Protein AF-S3LTG3-F1 (afdb_monomer_lite)

Structure (mmCIF, N/CA/C/O backbone):
data_AF-S3LTG3-F1
#
_entry.id   AF-S3LTG3-F1
#
loop_
_atom_site.group_PDB
_atom_site.id
_atom_site.type_symbol
_atom_site.label_atom_id
_atom_site.label_alt_id
_atom_site.label_comp_id
_atom_site.label_asym_id
_atom_site.label_entity_id
_atom_site.label_seq_id
_atom_site.pdbx_PDB_ins_code
_atom_site.Cartn_x
_atom_site.Cartn_y
_atom_site.Cartn_z
_atom_site.occupancy
_atom_site.B_iso_or_equiv
_atom_site.auth_seq_id
_atom_site.auth_comp_id
_atom_site.auth_asym_id
_atom_site.auth_atom_id
_atom_site.pdbx_PDB_model_num
ATOM 1 N N . MET A 1 1 ? 18.655 17.343 -23.011 1.00 52.66 1 MET A N 1
ATOM 2 C CA . MET A 1 1 ? 18.564 17.138 -21.549 1.00 52.66 1 MET A CA 1
ATOM 3 C C . MET A 1 1 ? 17.237 17.660 -20.987 1.00 52.66 1 MET A C 1
ATOM 5 O O . MET A 1 1 ? 16.722 17.047 -20.064 1.00 52.66 1 MET A O 1
ATOM 9 N N . GLU A 1 2 ? 16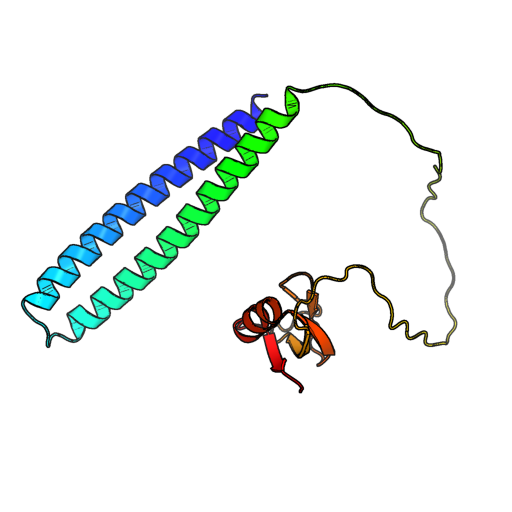.574 18.606 -21.667 1.00 59.09 2 GLU A N 1
ATOM 10 C CA . GLU A 1 2 ? 15.324 19.261 -21.227 1.00 59.09 2 GLU A CA 1
ATOM 11 C C . GLU A 1 2 ? 14.150 18.366 -20.791 1.00 59.09 2 GLU A C 1
ATOM 13 O O . GLU A 1 2 ? 13.364 18.759 -19.931 1.00 59.09 2 GLU A O 1
ATOM 18 N N . LYS A 1 3 ? 13.977 17.170 -21.372 1.00 68.69 3 LYS A N 1
ATOM 19 C CA . LYS A 1 3 ? 12.862 16.284 -20.986 1.00 68.69 3 LYS A CA 1
ATOM 20 C C . LYS A 1 3 ? 13.037 15.722 -19.576 1.00 68.69 3 LYS A C 1
ATOM 22 O O . LYS A 1 3 ? 12.054 15.598 -18.858 1.00 68.69 3 LYS A O 1
ATOM 27 N N . THR A 1 4 ? 14.268 15.396 -19.187 1.00 72.00 4 THR A N 1
ATOM 28 C CA . THR A 1 4 ? 14.564 14.843 -17.861 1.00 72.00 4 THR A CA 1
ATOM 29 C C . THR A 1 4 ? 14.467 15.930 -16.796 1.00 72.00 4 THR A C 1
ATOM 31 O O . THR A 1 4 ? 13.879 15.691 -15.751 1.00 72.00 4 THR A O 1
ATOM 34 N N . GLU A 1 5 ? 14.942 17.139 -17.100 1.00 77.56 5 GLU A N 1
ATOM 35 C CA . GLU A 1 5 ? 14.873 18.305 -16.207 1.00 77.56 5 GLU A CA 1
ATOM 36 C C . GLU A 1 5 ? 13.422 18.717 -15.911 1.00 77.56 5 GLU A C 1
ATOM 38 O O . GLU A 1 5 ? 13.066 18.903 -14.751 1.00 77.56 5 GLU A O 1
ATOM 43 N N . LYS A 1 6 ? 12.542 18.738 -16.926 1.00 83.94 6 LYS A N 1
ATOM 44 C CA . LYS A 1 6 ? 11.102 18.996 -16.725 1.00 83.94 6 LYS A CA 1
ATOM 45 C C . LYS A 1 6 ? 10.404 17.940 -15.868 1.00 83.94 6 LYS A C 1
ATOM 47 O O . LYS A 1 6 ? 9.521 18.276 -15.087 1.00 83.94 6 LYS A O 1
ATOM 52 N N . ILE A 1 7 ? 10.768 16.665 -16.021 1.00 85.88 7 ILE A N 1
ATOM 53 C CA . ILE A 1 7 ? 10.203 15.577 -15.205 1.00 85.88 7 ILE A CA 1
ATOM 54 C C . ILE A 1 7 ? 10.639 15.733 -13.747 1.00 85.88 7 ILE A C 1
ATOM 56 O O . ILE A 1 7 ? 9.835 15.555 -12.837 1.00 85.88 7 ILE A O 1
ATOM 60 N N . LEU A 1 8 ? 11.899 16.099 -13.533 1.00 85.38 8 LEU A N 1
ATOM 61 C CA . LEU A 1 8 ? 12.467 16.301 -12.209 1.00 85.38 8 LEU A CA 1
ATOM 62 C C . LEU A 1 8 ? 11.815 17.479 -11.480 1.00 85.38 8 LEU A C 1
ATOM 64 O O . LEU A 1 8 ? 11.379 17.320 -10.343 1.00 85.38 8 LEU A O 1
ATOM 68 N N . GLU A 1 9 ? 11.648 18.608 -12.170 1.00 87.56 9 GLU A N 1
ATOM 69 C CA . GLU A 1 9 ? 10.959 19.791 -11.645 1.00 87.56 9 GLU A CA 1
ATOM 70 C C . GLU A 1 9 ? 9.498 19.482 -11.274 1.00 87.56 9 GLU A C 1
ATOM 72 O O . GLU A 1 9 ? 9.025 19.868 -10.203 1.00 87.56 9 GLU A O 1
ATOM 77 N N . GLN A 1 10 ? 8.793 18.717 -12.114 1.00 88.81 10 GLN A N 1
ATOM 78 C CA . GLN A 1 10 ? 7.420 18.286 -11.845 1.00 88.81 10 GLN A CA 1
ATOM 79 C C . GLN A 1 10 ? 7.336 17.381 -10.603 1.00 88.81 10 GLN A C 1
ATOM 81 O O . GLN A 1 10 ? 6.456 17.573 -9.760 1.00 88.81 10 GLN A O 1
ATOM 86 N N . LEU A 1 11 ? 8.257 16.423 -10.468 1.00 87.00 11 LEU A N 1
ATOM 87 C CA . LEU A 1 11 ? 8.310 15.508 -9.326 1.00 87.00 11 LEU A CA 1
ATOM 88 C C . LEU A 1 11 ? 8.711 16.225 -8.026 1.00 87.00 11 LEU A C 1
ATOM 90 O O . LEU A 1 11 ? 8.132 15.940 -6.978 1.00 87.00 11 LEU A O 1
ATOM 94 N N . GLU A 1 12 ? 9.643 17.182 -8.074 1.00 87.88 12 GLU A N 1
ATOM 95 C CA . GLU A 1 12 ? 10.011 18.012 -6.916 1.00 87.88 12 GLU A CA 1
ATOM 96 C C . GLU A 1 12 ? 8.850 18.925 -6.486 1.00 87.88 12 GLU A C 1
ATOM 98 O O . GLU A 1 12 ? 8.582 19.060 -5.288 1.00 87.88 12 GLU A O 1
ATOM 103 N N . ALA A 1 13 ? 8.091 19.485 -7.433 1.00 90.31 13 ALA A N 1
ATOM 104 C CA . ALA A 1 13 ? 6.885 20.257 -7.133 1.00 90.31 13 ALA A CA 1
ATOM 105 C C . ALA A 1 13 ? 5.781 19.393 -6.495 1.00 90.31 13 ALA A C 1
ATOM 107 O O . ALA A 1 13 ? 5.130 19.818 -5.534 1.00 90.31 13 ALA A O 1
ATOM 108 N N . GLU A 1 14 ? 5.582 18.165 -6.981 1.00 87.69 14 GLU A N 1
ATOM 109 C CA . GLU A 1 14 ? 4.649 17.214 -6.370 1.00 87.69 14 GLU A CA 1
ATOM 110 C C . GLU A 1 14 ? 5.100 16.765 -4.976 1.00 87.69 14 GLU A C 1
ATOM 112 O O . GLU A 1 14 ? 4.265 16.682 -4.071 1.00 87.69 14 GLU A O 1
ATOM 117 N N . ALA A 1 15 ? 6.399 16.537 -4.772 1.00 88.44 15 ALA A N 1
ATOM 118 C CA . ALA A 1 15 ? 6.958 16.217 -3.461 1.00 88.44 15 ALA A CA 1
ATOM 119 C C . ALA A 1 15 ? 6.746 17.372 -2.474 1.00 88.44 15 ALA A C 1
ATOM 121 O O . ALA A 1 15 ? 6.291 17.147 -1.353 1.00 88.44 15 ALA A O 1
ATOM 122 N N . LYS A 1 16 ? 6.984 18.618 -2.903 1.00 90.75 16 LYS A N 1
ATOM 123 C CA . LYS A 1 16 ? 6.747 19.812 -2.080 1.00 90.75 16 LYS A CA 1
ATOM 124 C C . LYS A 1 16 ? 5.279 19.932 -1.670 1.00 90.75 16 LYS A C 1
ATOM 126 O O . LYS A 1 16 ? 4.982 20.062 -0.486 1.00 90.75 16 LYS A O 1
ATOM 131 N N . LYS A 1 17 ? 4.354 19.777 -2.621 1.00 90.69 17 LYS A N 1
ATOM 132 C CA . LYS A 1 17 ? 2.910 19.808 -2.344 1.00 90.69 17 LYS A CA 1
ATOM 133 C C . LYS A 1 17 ? 2.470 18.674 -1.411 1.00 90.69 17 LYS A C 1
ATOM 135 O O . LYS A 1 17 ? 1.601 18.867 -0.560 1.00 90.69 17 LYS A O 1
ATOM 140 N N . ALA A 1 18 ? 3.048 17.484 -1.567 1.00 88.38 18 ALA A N 1
ATOM 141 C CA . ALA A 1 18 ? 2.787 16.354 -0.682 1.00 88.38 18 ALA A CA 1
ATOM 142 C C . ALA A 1 18 ? 3.320 16.604 0.740 1.00 88.38 18 ALA A C 1
ATOM 144 O O . ALA A 1 18 ? 2.632 16.262 1.703 1.00 88.38 18 ALA A O 1
ATOM 145 N N . ALA A 1 19 ? 4.482 17.249 0.877 1.00 89.56 19 ALA A N 1
ATOM 146 C CA . ALA A 1 19 ? 5.060 17.627 2.164 1.00 89.56 19 ALA A CA 1
ATOM 147 C C . ALA A 1 19 ? 4.214 18.689 2.888 1.00 89.56 19 ALA A C 1
ATOM 149 O O . ALA A 1 19 ? 3.902 18.511 4.062 1.00 89.56 19 ALA A O 1
ATOM 150 N N . GLU A 1 20 ? 3.752 19.729 2.186 1.00 92.69 20 GLU A N 1
ATOM 151 C CA . GLU A 1 20 ? 2.845 20.743 2.754 1.00 92.69 20 GLU A CA 1
ATOM 152 C C . GLU A 1 20 ? 1.528 20.118 3.245 1.00 92.69 20 GLU A C 1
ATOM 154 O O . GLU A 1 20 ? 1.036 20.423 4.333 1.00 92.69 20 GLU A O 1
ATOM 159 N N . ASN A 1 21 ? 0.965 19.182 2.474 1.00 90.44 21 ASN A N 1
ATOM 160 C CA . ASN A 1 21 ? -0.237 18.457 2.884 1.00 90.44 21 ASN A CA 1
ATOM 161 C C . ASN A 1 21 ? 0.011 17.558 4.109 1.00 90.44 21 ASN A C 1
ATOM 163 O O . ASN A 1 21 ? -0.853 17.446 4.982 1.00 90.44 21 ASN A O 1
ATOM 167 N N . LEU A 1 22 ? 1.184 16.926 4.188 1.00 92.00 22 LEU A N 1
ATOM 168 C CA . LEU A 1 22 ? 1.577 16.116 5.336 1.00 92.00 22 LEU A CA 1
ATOM 169 C C . LEU A 1 22 ? 1.737 16.972 6.599 1.00 92.00 22 LEU A C 1
ATOM 171 O O . LEU A 1 22 ? 1.252 16.578 7.658 1.00 92.00 22 LEU A O 1
ATOM 175 N N . GLU A 1 23 ? 2.354 18.147 6.490 1.00 92.62 23 GLU A N 1
ATOM 176 C CA . GLU A 1 23 ? 2.510 19.085 7.605 1.00 92.62 23 GLU A CA 1
ATOM 177 C C . GLU A 1 23 ? 1.150 19.571 8.125 1.00 92.62 23 GLU A C 1
ATOM 179 O O . GLU A 1 23 ? 0.889 19.528 9.330 1.00 92.62 23 GLU A O 1
ATOM 184 N N . ALA A 1 24 ? 0.219 19.909 7.227 1.00 93.94 24 ALA A N 1
ATOM 185 C CA . ALA A 1 24 ? -1.143 20.287 7.605 1.00 93.94 24 ALA A CA 1
ATOM 186 C C . ALA A 1 24 ? -1.896 19.158 8.340 1.00 93.94 24 ALA A C 1
ATOM 188 O O . ALA A 1 24 ? -2.650 19.410 9.287 1.00 93.94 24 ALA A O 1
ATOM 189 N N . LEU A 1 25 ? -1.703 17.902 7.923 1.00 93.12 25 LEU A N 1
ATOM 190 C CA . LEU A 1 25 ? -2.266 16.733 8.606 1.00 93.12 25 LEU A CA 1
ATOM 191 C C . LEU A 1 25 ? -1.584 16.476 9.957 1.00 93.12 25 LEU A C 1
ATOM 193 O O . LEU A 1 25 ? -2.267 16.155 10.932 1.00 93.12 25 LEU A O 1
ATOM 197 N N . ALA A 1 26 ? -0.267 16.662 10.044 1.00 92.00 26 ALA A N 1
ATOM 198 C CA . ALA A 1 26 ? 0.497 16.517 11.280 1.00 92.00 26 ALA A CA 1
ATOM 199 C C . ALA A 1 26 ? 0.099 17.567 12.328 1.00 92.00 26 ALA A C 1
ATOM 201 O O . ALA A 1 26 ? -0.033 17.224 13.507 1.00 92.00 26 ALA A O 1
ATOM 202 N N . GLN A 1 27 ? -0.164 18.804 11.900 1.00 93.81 27 GLN A N 1
ATOM 203 C CA . GLN A 1 27 ? -0.690 19.859 12.761 1.00 93.81 27 GLN A CA 1
ATOM 204 C C . GLN A 1 27 ? -2.085 19.489 13.278 1.00 93.81 27 GLN A C 1
ATOM 206 O O . GLN A 1 27 ? -2.288 19.418 14.488 1.00 93.81 27 GLN A O 1
ATOM 211 N N . LYS A 1 28 ? -3.009 19.101 12.384 1.00 93.31 28 LYS A N 1
ATOM 212 C CA . LYS A 1 28 ? -4.354 18.627 12.770 1.00 93.31 28 LYS A CA 1
ATOM 213 C C . LYS A 1 28 ? -4.317 17.448 13.740 1.00 93.31 28 LYS A C 1
ATOM 215 O O . LYS A 1 28 ? -5.157 17.371 14.635 1.00 93.31 28 LYS A O 1
ATOM 220 N N . ARG A 1 29 ? -3.364 16.527 13.571 1.00 94.25 29 ARG A N 1
ATOM 221 C CA . ARG A 1 29 ? -3.138 15.411 14.499 1.00 94.25 29 ARG A CA 1
ATOM 222 C C . ARG A 1 29 ? -2.715 15.929 15.870 1.00 94.25 29 ARG A C 1
ATOM 224 O O . ARG A 1 29 ? -3.220 15.443 16.873 1.00 94.25 29 ARG A O 1
ATOM 231 N N . ASN A 1 30 ? -1.795 16.889 15.918 1.00 92.94 30 ASN A N 1
ATOM 232 C CA . ASN A 1 30 ? -1.310 17.452 17.173 1.00 92.94 30 ASN A CA 1
ATOM 233 C C . ASN A 1 30 ? -2.420 18.205 17.922 1.00 92.94 30 ASN A C 1
ATOM 235 O O . ASN A 1 30 ? -2.603 17.987 19.117 1.00 92.94 30 ASN A O 1
ATOM 239 N N . ASP A 1 31 ? -3.215 19.007 17.210 1.00 93.38 31 ASP A N 1
ATOM 240 C CA . ASP A 1 31 ? -4.389 19.681 17.773 1.00 93.38 31 ASP A CA 1
ATOM 241 C C . ASP A 1 31 ? -5.412 18.671 18.314 1.00 93.38 31 ASP A C 1
ATOM 243 O O . ASP A 1 31 ? -5.865 18.794 19.451 1.00 93.38 31 ASP A O 1
ATOM 247 N N . ALA A 1 32 ? -5.725 17.622 17.544 1.00 92.31 32 ALA A N 1
ATOM 248 C CA . ALA A 1 32 ? -6.635 16.562 17.981 1.00 92.31 32 ALA A CA 1
ATOM 249 C C . ALA A 1 32 ? -6.093 15.779 19.189 1.00 92.31 32 ALA A C 1
ATOM 251 O O . ALA A 1 32 ? -6.865 15.407 20.070 1.00 92.31 32 ALA A O 1
ATOM 252 N N . LYS A 1 33 ? -4.776 15.553 19.259 1.00 92.56 33 LYS A N 1
ATOM 253 C CA . LYS A 1 33 ? -4.124 14.888 20.392 1.00 92.56 33 LYS A CA 1
ATOM 254 C C . LYS A 1 33 ? -4.198 15.744 21.654 1.00 92.56 33 LYS A C 1
ATOM 256 O O . LYS A 1 33 ? -4.608 15.236 22.690 1.00 92.56 33 LYS A O 1
ATOM 261 N N . LYS A 1 34 ? -3.908 17.043 21.549 1.00 93.62 34 LYS A N 1
ATOM 262 C CA . LYS A 1 34 ? -4.013 17.998 22.662 1.00 93.62 34 LYS A CA 1
ATOM 263 C C . LYS A 1 34 ? -5.453 18.147 23.168 1.00 93.62 34 LYS A C 1
ATOM 265 O O . LYS A 1 34 ? -5.694 18.258 24.372 1.00 93.62 34 LYS A O 1
ATOM 270 N N . GLU A 1 35 ? -6.424 18.136 22.256 1.00 91.62 35 GLU A N 1
ATOM 271 C CA . GLU A 1 35 ? -7.848 18.155 22.601 1.00 91.62 35 GLU A CA 1
ATOM 272 C C . GLU A 1 35 ? -8.271 16.859 23.312 1.00 91.62 35 GLU A C 1
ATOM 274 O O . GLU A 1 35 ? -8.992 16.913 24.309 1.00 91.62 35 GLU A O 1
ATOM 279 N N . LEU A 1 36 ? -7.753 15.709 22.866 1.00 91.75 36 LEU A N 1
ATOM 280 C CA . LEU A 1 36 ? -7.967 14.412 23.508 1.00 91.75 36 LEU A CA 1
ATOM 281 C C . LEU A 1 36 ? -7.274 14.310 24.877 1.00 91.75 36 LEU A C 1
ATOM 283 O O . LEU A 1 36 ? -7.843 13.726 25.788 1.00 91.75 36 LEU A O 1
ATOM 287 N N . GLU A 1 37 ? -6.101 14.917 25.072 1.00 90.88 37 GLU A N 1
ATOM 288 C CA . GLU A 1 37 ? -5.450 15.002 26.392 1.00 90.88 37 GLU A CA 1
ATOM 289 C C . GLU A 1 37 ? -6.309 15.766 27.407 1.00 90.88 37 GLU A C 1
ATOM 291 O O . GLU A 1 37 ? -6.335 15.425 28.587 1.00 90.88 37 GLU A O 1
ATOM 296 N N . SER A 1 38 ? -7.062 16.768 26.945 1.00 91.69 38 SER A N 1
ATOM 297 C CA . SER A 1 38 ? -8.008 17.506 27.790 1.00 91.69 38 SER A CA 1
ATOM 298 C C . SER A 1 38 ? -9.327 16.749 28.011 1.00 91.69 38 SER A C 1
ATOM 300 O O . SER A 1 38 ? -10.079 17.087 28.925 1.00 91.69 38 SER A O 1
ATOM 302 N N . LYS A 1 39 ? -9.638 15.759 27.161 1.00 93.12 39 LYS A N 1
ATOM 303 C CA . LYS A 1 39 ? -10.892 14.982 27.152 1.00 93.12 39 LYS A CA 1
ATOM 304 C C . LYS A 1 39 ? -10.638 13.516 26.752 1.00 93.12 39 LYS A C 1
ATOM 306 O O . LYS A 1 39 ? -11.070 13.091 25.677 1.00 93.12 39 LYS A O 1
ATOM 311 N N . PRO A 1 40 ? -9.959 12.723 27.597 1.00 87.19 40 PRO A N 1
ATOM 312 C CA . PRO A 1 40 ? -9.488 11.386 27.226 1.00 87.19 40 PRO A CA 1
ATOM 313 C C . PRO A 1 40 ? -10.614 10.364 27.027 1.00 87.19 40 PRO A C 1
ATOM 315 O O . PRO A 1 40 ? -10.388 9.326 26.408 1.00 87.19 40 PRO A O 1
ATOM 318 N N . ASP A 1 41 ? -11.823 10.641 27.509 1.00 93.00 41 ASP A N 1
ATOM 319 C CA . ASP A 1 41 ? -12.993 9.764 27.374 1.00 93.00 41 ASP A CA 1
ATOM 320 C C . ASP A 1 41 ? -13.849 10.072 26.135 1.00 93.00 41 ASP A C 1
ATOM 322 O O . ASP A 1 41 ? -14.802 9.353 25.843 1.00 93.00 41 ASP A O 1
ATOM 326 N N . ASP A 1 42 ? -13.510 11.110 25.364 1.00 93.19 42 ASP A N 1
ATOM 327 C CA . ASP A 1 42 ? -14.275 11.494 24.179 1.00 93.19 42 ASP A CA 1
ATOM 328 C C . ASP A 1 42 ? -13.995 10.531 23.008 1.00 93.19 42 ASP A C 1
ATOM 330 O O . ASP A 1 42 ? -13.012 10.643 22.267 1.00 93.19 42 ASP A O 1
ATOM 334 N N . GLU A 1 43 ? -14.878 9.544 22.833 1.00 93.38 43 GLU A N 1
ATOM 335 C CA . GLU A 1 43 ? -14.784 8.542 21.762 1.00 93.38 43 GLU A CA 1
ATOM 336 C C . GLU 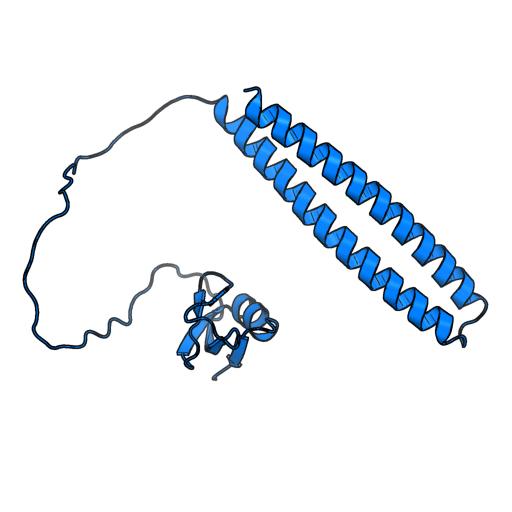A 1 43 ? -14.794 9.164 20.357 1.00 93.38 43 GLU A C 1
ATOM 338 O O . GLU A 1 43 ? -14.178 8.634 19.424 1.00 93.38 43 GLU A O 1
ATOM 343 N N . LYS A 1 44 ? -15.456 10.314 20.187 1.00 93.44 44 LYS A N 1
ATOM 344 C CA . LYS A 1 44 ? -15.508 11.018 18.903 1.00 93.44 44 LYS A CA 1
ATOM 345 C C . LYS A 1 44 ? -14.144 11.617 18.566 1.00 93.44 44 LYS A C 1
ATOM 347 O O . LYS A 1 44 ? -13.726 11.534 17.407 1.00 93.44 44 LYS A O 1
ATOM 352 N N . LEU A 1 45 ? -13.431 12.165 19.552 1.00 92.25 45 LEU A N 1
ATOM 353 C CA . LEU A 1 45 ? -12.055 12.641 19.391 1.00 92.25 45 LEU A CA 1
ATOM 354 C C . LEU A 1 45 ? -11.075 11.502 19.124 1.00 92.25 45 LEU A C 1
ATOM 356 O O . LEU A 1 45 ? -10.258 11.638 18.214 1.00 92.25 45 LEU A O 1
ATOM 360 N N . LYS A 1 46 ? -11.200 10.359 19.812 1.00 92.25 46 LYS A N 1
ATOM 361 C CA . LYS A 1 46 ? -10.379 9.163 19.524 1.00 92.25 46 LYS A CA 1
ATOM 362 C C . LYS A 1 46 ? -10.532 8.716 18.075 1.00 92.25 46 LYS A C 1
ATOM 364 O O . LYS A 1 46 ? -9.545 8.571 17.359 1.00 92.25 46 LYS A O 1
ATOM 369 N N . LYS A 1 47 ? -11.777 8.587 17.607 1.00 94.50 47 LYS A N 1
ATOM 370 C CA . LYS A 1 47 ? -12.074 8.179 16.228 1.00 94.50 47 LYS A CA 1
ATOM 371 C C . LYS A 1 47 ? -11.581 9.196 15.196 1.00 94.50 47 LYS A C 1
ATOM 373 O O . LYS A 1 47 ? -11.124 8.817 14.118 1.00 94.50 47 LYS A O 1
ATOM 378 N N . LYS A 1 48 ? -11.656 10.491 15.518 1.00 93.25 48 LYS A N 1
ATOM 379 C CA . LYS A 1 48 ? -11.109 11.565 14.679 1.00 93.25 48 LYS A CA 1
ATOM 380 C C . LYS A 1 48 ? -9.582 11.489 14.608 1.00 93.25 48 LYS A C 1
ATOM 382 O O . LYS A 1 48 ? -9.045 11.593 13.508 1.00 93.25 48 LYS A O 1
ATOM 387 N N . LEU A 1 49 ? -8.902 11.289 15.738 1.00 93.12 49 LEU A N 1
ATOM 388 C CA . LEU A 1 49 ? -7.445 11.160 15.803 1.00 93.12 49 LEU A CA 1
ATOM 389 C C . LEU A 1 49 ? -6.963 9.959 14.982 1.00 93.12 49 LEU A C 1
ATOM 391 O O . LEU A 1 49 ? -6.106 10.136 14.123 1.00 93.12 49 LEU A O 1
ATOM 395 N N . GLU A 1 50 ? -7.596 8.794 15.139 1.00 94.00 50 GLU A N 1
ATOM 396 C CA . GLU A 1 50 ? -7.258 7.579 14.383 1.00 94.00 50 GLU A CA 1
ATOM 397 C C . GLU A 1 50 ? -7.430 7.779 12.863 1.00 94.00 50 GLU A C 1
ATOM 399 O O . GLU A 1 50 ? -6.608 7.345 12.054 1.00 94.00 50 GLU A O 1
ATOM 404 N N . GLY A 1 51 ? -8.484 8.494 12.449 1.00 95.12 51 GLY A N 1
ATOM 405 C CA . GLY A 1 51 ? -8.691 8.866 11.047 1.00 95.12 51 GLY A CA 1
ATOM 406 C C . GLY A 1 51 ? -7.609 9.811 10.514 1.00 95.12 51 GLY A C 1
ATOM 407 O O . GLY A 1 51 ? -7.152 9.650 9.380 1.00 95.12 51 GLY A O 1
ATOM 408 N N . ILE A 1 52 ? -7.171 10.773 11.330 1.00 93.38 52 ILE A N 1
ATOM 409 C CA . ILE A 1 52 ? -6.076 11.682 10.974 1.00 93.38 52 ILE A CA 1
ATOM 410 C C . ILE A 1 52 ? -4.750 10.915 10.894 1.00 93.38 52 ILE A C 1
ATOM 412 O O . ILE A 1 52 ? -3.999 11.135 9.950 1.00 93.38 52 ILE A O 1
ATOM 416 N N . GLU A 1 53 ? -4.467 9.991 11.811 1.00 92.69 53 GLU A N 1
ATOM 417 C CA . GLU A 1 53 ? -3.248 9.169 11.778 1.00 92.69 53 GLU A CA 1
ATOM 418 C C . GLU A 1 53 ? -3.169 8.311 10.511 1.00 92.69 53 GLU A C 1
ATOM 420 O O . GLU A 1 53 ? -2.133 8.299 9.846 1.00 92.69 53 GLU A O 1
ATOM 425 N N . LYS A 1 54 ? -4.280 7.693 10.088 1.00 95.12 54 LYS A N 1
ATOM 426 C CA . LYS A 1 54 ? -4.345 6.968 8.804 1.00 95.12 54 LYS A CA 1
ATOM 427 C C . LYS A 1 54 ? -4.081 7.883 7.606 1.00 95.12 54 LYS A C 1
ATOM 429 O O . LYS A 1 54 ? -3.392 7.489 6.662 1.00 95.12 54 LYS A O 1
ATOM 434 N N . ALA A 1 55 ? -4.606 9.108 7.635 1.00 92.81 55 ALA A N 1
ATOM 435 C CA . ALA A 1 55 ? -4.363 10.092 6.583 1.00 92.81 55 ALA A CA 1
ATOM 436 C C . ALA A 1 55 ? -2.895 10.556 6.553 1.00 92.81 55 ALA A C 1
ATOM 438 O O . ALA A 1 55 ? -2.324 10.682 5.470 1.00 92.81 55 ALA A O 1
ATOM 439 N N . VAL A 1 56 ? -2.275 10.763 7.721 1.00 93.38 56 VAL A N 1
ATOM 440 C CA . VAL A 1 56 ? -0.846 11.090 7.861 1.00 93.38 56 VAL A CA 1
ATOM 441 C C . VAL A 1 56 ? 0.016 9.966 7.292 1.00 93.38 56 VAL A C 1
ATOM 443 O O . VAL A 1 56 ? 0.884 10.245 6.469 1.00 93.38 56 VAL A O 1
ATOM 446 N N . GLN A 1 57 ? -0.261 8.710 7.656 1.00 92.56 57 GLN A N 1
ATOM 447 C CA . GLN A 1 57 ? 0.469 7.549 7.142 1.00 92.56 57 GLN A CA 1
ATOM 448 C C . GLN A 1 57 ? 0.369 7.464 5.614 1.00 92.56 57 GLN A C 1
ATOM 450 O O . GLN A 1 57 ? 1.376 7.392 4.920 1.00 92.56 57 GLN A O 1
ATOM 455 N N . THR A 1 58 ? -0.845 7.595 5.074 1.00 91.56 58 THR A N 1
ATOM 456 C CA . THR A 1 58 ? -1.077 7.586 3.619 1.00 91.56 58 THR A CA 1
ATOM 457 C C . THR A 1 58 ? -0.310 8.707 2.907 1.00 91.56 58 THR A C 1
ATOM 459 O O . THR A 1 58 ? 0.236 8.509 1.820 1.00 91.56 58 THR A O 1
ATOM 462 N N . ALA A 1 59 ? -0.262 9.902 3.502 1.00 89.81 59 ALA A N 1
ATOM 463 C CA . ALA A 1 59 ? 0.484 11.030 2.953 1.00 89.81 59 ALA A CA 1
ATOM 464 C C . ALA A 1 59 ? 2.007 10.815 3.031 1.00 89.81 59 ALA A C 1
ATOM 466 O O . ALA A 1 59 ? 2.704 11.178 2.083 1.00 89.81 59 ALA A O 1
ATOM 467 N N . GLN A 1 60 ? 2.515 10.194 4.101 1.00 91.62 60 GLN A N 1
ATOM 468 C CA . GLN A 1 60 ? 3.923 9.804 4.230 1.00 91.62 60 GLN A CA 1
ATOM 469 C C . GLN A 1 60 ? 4.336 8.777 3.178 1.00 91.62 60 GLN A C 1
ATOM 471 O O . GLN A 1 60 ? 5.334 8.994 2.496 1.00 91.62 60 GLN A O 1
ATOM 476 N N . ASP A 1 61 ? 3.557 7.709 2.998 1.00 91.88 61 ASP A N 1
ATOM 477 C CA . ASP A 1 61 ? 3.808 6.693 1.969 1.00 91.88 61 ASP A CA 1
ATOM 478 C C . ASP A 1 61 ? 3.865 7.317 0.570 1.00 91.88 61 ASP A C 1
ATOM 480 O O . ASP A 1 61 ? 4.766 7.034 -0.224 1.00 91.88 61 ASP A O 1
ATOM 484 N N .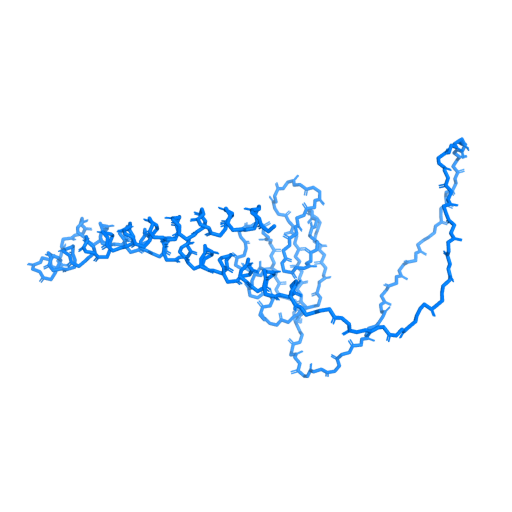 LYS A 1 62 ? 2.941 8.242 0.281 1.00 88.31 62 LYS A N 1
ATOM 485 C CA . LYS A 1 62 ? 2.935 8.966 -0.991 1.00 88.31 62 LYS A CA 1
ATOM 486 C C . LYS A 1 62 ? 4.170 9.851 -1.153 1.00 88.31 62 LYS A C 1
ATOM 488 O O . LYS A 1 62 ? 4.780 9.841 -2.217 1.00 88.31 62 LYS A O 1
ATOM 493 N N . LEU A 1 63 ? 4.545 10.595 -0.113 1.00 90.75 63 LEU A N 1
ATOM 494 C CA . LEU A 1 63 ? 5.729 11.453 -0.132 1.00 90.75 63 LEU A CA 1
ATOM 495 C C . LEU A 1 63 ? 7.006 10.630 -0.339 1.00 90.75 63 LEU A C 1
ATOM 497 O O . LEU A 1 63 ? 7.853 11.023 -1.137 1.00 90.75 63 LEU A O 1
ATOM 501 N N . PHE A 1 64 ? 7.120 9.477 0.322 1.00 90.06 64 PHE A N 1
ATOM 502 C CA . PHE A 1 64 ? 8.248 8.562 0.169 1.00 90.06 64 PHE A CA 1
ATOM 503 C C . PHE A 1 64 ? 8.338 8.004 -1.256 1.00 90.06 64 PHE A C 1
ATOM 505 O O . PHE A 1 64 ? 9.411 8.019 -1.858 1.00 90.06 64 PHE A O 1
ATOM 512 N N . ALA A 1 65 ? 7.212 7.576 -1.832 1.00 89.38 65 ALA A N 1
ATOM 513 C CA . ALA A 1 65 ? 7.164 7.113 -3.216 1.00 89.38 65 ALA A CA 1
ATOM 514 C C . ALA A 1 65 ? 7.585 8.213 -4.207 1.00 89.38 65 ALA A C 1
ATOM 516 O O . ALA A 1 65 ? 8.388 7.952 -5.105 1.00 89.38 65 ALA A O 1
ATOM 517 N N . THR A 1 66 ? 7.103 9.448 -4.022 1.00 87.62 66 THR A N 1
ATOM 518 C CA . THR A 1 66 ? 7.496 10.588 -4.863 1.00 87.62 66 THR A CA 1
ATOM 519 C C . THR A 1 66 ? 8.975 10.935 -4.684 1.00 87.62 66 THR A C 1
ATOM 521 O O . THR A 1 66 ? 9.674 11.122 -5.674 1.00 87.62 66 THR A O 1
ATOM 524 N N . ALA A 1 67 ? 9.488 10.962 -3.451 1.00 88.50 67 ALA A N 1
ATOM 525 C CA . ALA A 1 67 ? 10.901 11.229 -3.176 1.00 88.50 67 ALA A CA 1
ATOM 526 C C . ALA A 1 67 ? 11.820 10.176 -3.816 1.00 88.50 67 ALA A C 1
ATOM 528 O O . ALA A 1 67 ? 12.827 10.525 -4.430 1.00 88.50 67 ALA A O 1
ATOM 529 N N . LYS A 1 68 ? 11.435 8.895 -3.758 1.00 89.62 68 LYS A N 1
ATOM 530 C CA . LYS A 1 68 ? 12.162 7.812 -4.429 1.00 89.62 68 LYS A CA 1
ATOM 531 C C . LYS A 1 68 ? 12.174 7.988 -5.951 1.00 89.62 68 LYS A C 1
ATOM 533 O O . LYS A 1 68 ? 13.201 7.758 -6.578 1.00 89.62 68 LYS A O 1
ATOM 538 N N . ALA A 1 69 ? 11.060 8.422 -6.543 1.00 87.25 69 ALA A N 1
ATOM 539 C CA . ALA A 1 69 ? 10.993 8.716 -7.974 1.00 87.25 69 ALA A CA 1
ATOM 540 C C . ALA A 1 69 ? 11.885 9.908 -8.373 1.00 87.25 69 ALA A C 1
ATOM 542 O O . ALA A 1 69 ? 12.498 9.876 -9.438 1.00 87.25 69 ALA A O 1
ATOM 543 N N . VAL A 1 70 ? 12.000 10.931 -7.516 1.00 86.81 70 VAL A N 1
ATOM 544 C CA . VAL A 1 70 ? 12.938 12.052 -7.718 1.00 86.81 70 VAL A CA 1
ATOM 545 C C . VAL A 1 70 ? 14.387 11.559 -7.704 1.00 86.81 70 VAL A C 1
ATOM 547 O O . VAL A 1 70 ? 15.149 11.903 -8.604 1.00 86.81 70 VAL A O 1
ATOM 550 N N . GLU A 1 71 ? 14.776 10.749 -6.717 1.00 87.56 71 GLU A N 1
ATOM 551 C CA . GLU A 1 71 ? 16.131 10.178 -6.614 1.00 87.56 71 GLU A CA 1
ATOM 552 C C . GLU A 1 71 ? 16.496 9.314 -7.830 1.00 87.56 71 GLU A C 1
ATOM 554 O O . GLU A 1 71 ? 17.566 9.485 -8.417 1.00 87.56 71 GLU A O 1
ATOM 559 N N . ASP A 1 72 ? 15.592 8.432 -8.257 1.00 85.69 72 ASP A N 1
ATOM 560 C CA . ASP A 1 72 ? 15.797 7.557 -9.418 1.00 85.69 72 ASP A CA 1
ATOM 561 C C . ASP A 1 72 ? 15.952 8.367 -10.722 1.00 85.69 72 ASP A C 1
ATOM 563 O O . ASP A 1 72 ? 16.857 8.124 -11.531 1.00 85.69 72 ASP A O 1
ATOM 567 N N . ALA A 1 73 ? 15.146 9.425 -10.874 1.00 82.75 73 ALA A N 1
ATOM 568 C CA . ALA A 1 73 ? 15.265 10.372 -11.979 1.00 82.75 73 ALA 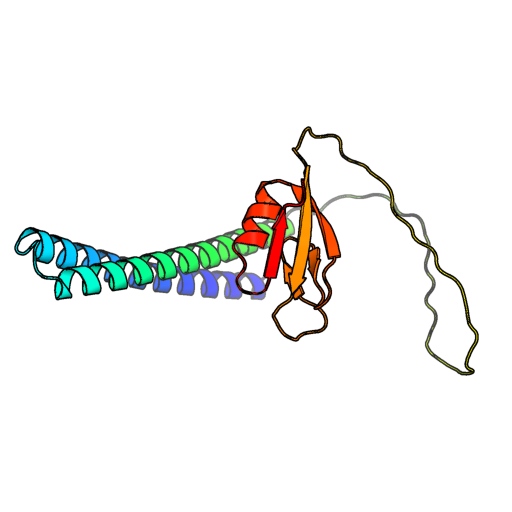A CA 1
ATOM 569 C C . ALA A 1 73 ? 16.591 11.160 -11.939 1.00 82.75 73 ALA A C 1
ATOM 571 O O . ALA A 1 73 ? 17.208 11.360 -12.991 1.00 82.75 73 ALA A O 1
ATOM 572 N N . LYS A 1 74 ? 17.069 11.570 -10.751 1.00 82.38 74 LYS A N 1
ATOM 573 C CA . LYS A 1 74 ? 18.374 12.245 -10.573 1.00 82.38 74 LYS A CA 1
ATOM 574 C C . LYS A 1 74 ? 19.536 11.325 -10.943 1.00 82.38 74 LYS A C 1
ATOM 576 O O . LYS A 1 74 ? 20.431 11.748 -11.676 1.00 82.38 74 LYS A O 1
ATOM 581 N N . LYS A 1 75 ? 19.507 10.064 -10.505 1.00 81.19 75 LYS A N 1
ATOM 582 C CA . LYS A 1 75 ? 20.548 9.072 -10.819 1.00 81.19 75 LYS A CA 1
ATOM 583 C C . LYS A 1 75 ? 20.639 8.806 -12.325 1.00 81.19 75 LYS A C 1
ATOM 585 O O . LYS A 1 75 ? 21.722 8.874 -12.903 1.00 81.19 75 LYS A O 1
ATOM 590 N N . THR A 1 76 ? 19.489 8.633 -12.975 1.00 70.69 76 THR A N 1
ATOM 591 C CA . THR A 1 76 ? 19.388 8.460 -14.434 1.00 70.69 76 THR A CA 1
ATOM 592 C C . THR A 1 76 ? 19.913 9.680 -15.208 1.00 70.69 76 THR A C 1
ATOM 594 O O . THR A 1 76 ? 20.449 9.545 -16.310 1.00 70.69 76 THR A O 1
ATOM 597 N N . ALA A 1 77 ? 19.791 10.889 -14.647 1.00 65.69 77 ALA A N 1
ATOM 598 C CA . ALA A 1 77 ? 20.335 12.110 -15.242 1.00 65.69 77 ALA A CA 1
ATOM 599 C C . ALA A 1 77 ? 21.868 12.228 -15.095 1.00 65.69 77 ALA A C 1
ATOM 601 O O . ALA A 1 77 ? 22.524 12.748 -16.001 1.00 65.69 77 ALA A O 1
ATOM 602 N N . GLN A 1 78 ? 22.448 11.729 -13.996 1.00 59.75 78 GLN A N 1
ATOM 603 C CA . GLN A 1 78 ? 23.901 11.730 -13.763 1.00 59.75 78 GLN A CA 1
ATOM 604 C C . GLN A 1 78 ? 24.652 10.714 -14.634 1.00 59.75 78 GLN A C 1
ATOM 606 O O . GLN A 1 78 ? 25.713 11.042 -15.163 1.00 59.75 78 GLN A O 1
ATOM 611 N N . GLU A 1 79 ? 24.089 9.523 -14.854 1.00 55.03 79 GLU A N 1
ATOM 612 C CA . GLU A 1 79 ? 24.738 8.434 -15.609 1.00 55.03 79 GLU A CA 1
ATOM 613 C C . GLU A 1 79 ? 24.985 8.786 -17.093 1.00 55.03 79 GLU A C 1
ATOM 615 O O . GLU A 1 79 ? 25.841 8.210 -17.757 1.00 55.03 79 GLU A O 1
ATOM 620 N N . LYS A 1 80 ? 24.299 9.809 -17.620 1.00 50.34 80 LYS A N 1
ATOM 621 C CA . LYS A 1 80 ? 24.455 10.278 -19.007 1.00 50.34 80 LYS A CA 1
ATOM 622 C C . LYS A 1 80 ? 25.660 11.194 -19.264 1.00 50.34 80 LYS A C 1
ATOM 624 O O . LYS A 1 80 ? 25.864 11.577 -20.414 1.00 50.34 80 LYS A O 1
ATOM 629 N N . ASN A 1 81 ? 26.437 11.555 -18.239 1.00 45.53 81 ASN A N 1
ATOM 630 C CA . ASN A 1 81 ? 27.632 12.405 -18.368 1.00 45.53 81 ASN A CA 1
ATOM 631 C C . ASN A 1 81 ? 28.961 11.643 -18.215 1.00 45.53 81 ASN A C 1
ATOM 633 O O . ASN A 1 81 ? 30.019 12.266 -18.163 1.00 45.53 81 ASN A O 1
ATOM 637 N N . THR A 1 82 ? 28.941 10.309 -18.171 1.00 40.50 82 THR A N 1
ATOM 638 C CA . THR A 1 82 ? 30.163 9.492 -18.129 1.00 40.50 82 THR A CA 1
ATOM 639 C C . THR A 1 82 ? 30.147 8.517 -19.303 1.00 40.50 82 THR A C 1
ATOM 641 O O . THR A 1 82 ? 29.556 7.448 -19.233 1.00 40.50 82 THR A O 1
ATOM 644 N N . GLY A 1 83 ? 30.733 8.925 -20.430 1.00 47.44 83 GLY A N 1
ATOM 645 C CA . GLY A 1 83 ? 30.959 8.045 -21.578 1.00 47.44 83 GLY A CA 1
ATOM 646 C C . GLY A 1 83 ? 32.324 7.345 -21.516 1.00 47.44 83 GLY A C 1
ATOM 647 O O . GLY A 1 83 ? 33.310 7.987 -21.161 1.00 47.44 83 GLY A O 1
ATOM 648 N N . GLY A 1 84 ? 32.354 6.072 -21.940 1.00 41.03 84 GLY A N 1
ATOM 649 C CA . GLY A 1 84 ? 33.539 5.261 -22.299 1.00 41.03 84 GLY A CA 1
ATOM 650 C C . GLY A 1 84 ? 33.806 4.098 -21.326 1.00 41.03 84 GLY A C 1
ATOM 651 O O . GLY A 1 84 ? 33.808 4.324 -20.124 1.00 41.03 84 GLY A O 1
ATOM 652 N N . ASP A 1 85 ? 34.051 2.839 -21.710 1.00 44.16 85 ASP A N 1
ATOM 653 C CA . ASP A 1 85 ? 34.307 2.189 -23.008 1.00 44.16 85 ASP A CA 1
ATOM 654 C C . ASP A 1 85 ? 34.115 0.646 -22.857 1.00 44.16 85 ASP A C 1
ATOM 656 O O . ASP A 1 85 ? 34.153 0.125 -21.742 1.00 44.16 85 ASP A O 1
ATOM 660 N N . THR A 1 86 ? 33.874 -0.064 -23.967 1.00 57.44 86 THR A N 1
ATOM 661 C CA . THR A 1 86 ? 33.472 -1.502 -24.120 1.00 57.44 86 THR A CA 1
ATOM 662 C C . THR A 1 86 ? 34.718 -2.451 -24.098 1.00 57.44 86 THR A C 1
ATOM 664 O O . THR A 1 86 ? 35.758 -1.920 -23.713 1.00 57.44 86 THR A O 1
ATOM 667 N N . PRO A 1 87 ? 34.773 -3.781 -24.467 1.00 62.56 87 PRO A N 1
ATOM 668 C CA . PRO A 1 87 ? 33.977 -4.635 -25.400 1.00 62.56 87 PRO A CA 1
ATOM 669 C C . PRO A 1 87 ? 33.626 -6.050 -24.814 1.00 62.56 87 PRO A C 1
ATOM 671 O O . PRO A 1 87 ? 33.981 -6.353 -23.686 1.00 62.56 87 PRO A O 1
ATOM 674 N N . ALA A 1 88 ? 32.929 -7.010 -25.430 1.00 42.03 88 ALA A N 1
ATOM 675 C CA . ALA A 1 88 ? 32.612 -7.324 -26.817 1.00 42.03 88 ALA A CA 1
ATOM 676 C C . ALA A 1 88 ? 31.377 -8.253 -26.877 1.00 42.03 88 ALA A C 1
ATOM 678 O O . ALA A 1 88 ? 31.119 -9.027 -25.954 1.00 42.03 88 ALA A O 1
ATOM 679 N N . GLU A 1 89 ? 30.671 -8.219 -28.006 1.00 48.88 89 GLU A N 1
ATOM 680 C CA . GLU A 1 89 ? 29.784 -9.294 -28.469 1.00 48.88 89 GLU A CA 1
ATOM 681 C C . GLU A 1 89 ? 30.551 -10.634 -28.670 1.00 48.88 89 GLU A C 1
ATOM 683 O O . GLU A 1 89 ? 31.784 -10.667 -28.614 1.00 48.88 89 GLU A O 1
ATOM 688 N N . PRO A 1 90 ? 29.853 -11.743 -28.990 1.00 51.50 90 PRO A N 1
ATOM 689 C CA . PRO A 1 90 ? 29.601 -11.965 -30.413 1.00 51.50 90 PRO A CA 1
ATOM 690 C C . PRO A 1 90 ? 28.147 -12.346 -30.732 1.00 51.50 90 PRO A C 1
ATOM 692 O O . PRO A 1 90 ? 27.586 -13.273 -30.160 1.00 51.50 90 PRO A O 1
ATOM 695 N N . SER A 1 91 ? 27.614 -11.662 -31.746 1.00 50.69 91 SER A N 1
ATOM 696 C CA . SER A 1 91 ? 27.080 -12.259 -32.974 1.00 50.69 91 SER A CA 1
ATOM 697 C C . SER A 1 91 ? 25.972 -13.306 -32.834 1.00 50.69 91 SER A C 1
ATOM 699 O O . SER A 1 91 ? 26.199 -14.465 -32.487 1.00 50.69 91 SER A O 1
ATOM 701 N N . GLY A 1 92 ? 24.771 -12.912 -33.256 1.00 34.72 92 GLY A N 1
ATOM 702 C CA . GLY A 1 92 ? 23.660 -13.835 -33.462 1.00 34.72 92 GLY A CA 1
ATOM 703 C C . GLY A 1 92 ? 22.381 -13.180 -33.965 1.00 34.72 92 GLY A C 1
ATOM 704 O O . GLY A 1 92 ? 21.298 -13.506 -33.491 1.00 34.72 92 GLY A O 1
ATOM 705 N N . GLU A 1 93 ? 22.487 -12.243 -34.905 1.00 44.84 93 GLU A N 1
ATOM 706 C CA . GLU A 1 93 ? 21.345 -11.763 -35.679 1.00 44.84 93 GLU A CA 1
ATOM 707 C C . GLU A 1 93 ? 20.661 -12.937 -36.399 1.00 44.84 93 GLU A C 1
ATOM 709 O O . GLU A 1 93 ? 21.304 -13.654 -37.167 1.00 44.84 93 GLU A O 1
ATOM 714 N N . LYS A 1 94 ? 19.350 -13.107 -36.189 1.00 39.12 94 LYS A N 1
ATOM 715 C CA . LYS A 1 94 ? 18.374 -13.274 -37.278 1.00 39.12 94 LYS A CA 1
ATOM 716 C C . LYS A 1 94 ? 16.941 -13.266 -36.755 1.00 39.12 94 LYS A C 1
ATOM 718 O O . LYS A 1 94 ? 16.499 -14.138 -36.016 1.00 39.12 94 LYS A O 1
ATOM 723 N N . THR A 1 95 ? 16.199 -12.277 -37.235 1.00 47.59 95 THR A N 1
ATOM 724 C CA . THR A 1 95 ? 14.739 -12.296 -37.372 1.00 47.59 95 THR A CA 1
ATOM 725 C C . THR A 1 95 ? 14.283 -13.613 -38.023 1.00 47.59 95 THR A C 1
ATOM 727 O O . THR A 1 95 ? 15.005 -14.159 -38.862 1.00 47.59 95 THR A O 1
ATOM 730 N N . PRO A 1 96 ? 13.034 -14.053 -37.799 1.00 44.66 96 PRO A N 1
ATOM 731 C CA . PRO A 1 96 ? 12.169 -14.044 -38.974 1.00 44.66 96 PRO A CA 1
ATOM 732 C C . PRO A 1 96 ? 10.738 -13.569 -38.723 1.00 44.66 96 PRO A C 1
ATOM 734 O O . PRO A 1 96 ? 10.199 -13.549 -37.620 1.00 44.66 96 PRO A O 1
ATOM 737 N N . LYS A 1 97 ? 10.171 -13.136 -39.846 1.00 42.69 97 LYS A N 1
ATOM 738 C CA . LYS A 1 97 ? 8.835 -12.605 -40.063 1.00 42.69 97 LYS A CA 1
ATOM 739 C C . LYS A 1 97 ? 7.749 -13.665 -39.860 1.00 42.69 97 LYS A C 1
ATOM 741 O O . LYS A 1 97 ? 7.925 -14.839 -40.155 1.00 42.69 97 LYS A O 1
ATOM 746 N N . ASN A 1 98 ? 6.601 -13.146 -39.451 1.00 41.69 98 ASN A N 1
ATOM 747 C CA . ASN A 1 98 ? 5.263 -13.716 -39.499 1.00 41.69 98 ASN A CA 1
ATOM 748 C C . ASN A 1 98 ? 4.906 -14.313 -40.881 1.00 41.69 98 ASN A C 1
ATOM 750 O O . ASN A 1 98 ? 5.049 -13.593 -41.867 1.00 41.69 98 ASN A O 1
ATOM 754 N N . GLN A 1 99 ? 4.394 -15.552 -40.935 1.00 41.38 99 GLN A N 1
ATOM 755 C CA . GLN A 1 99 ? 3.196 -15.982 -41.692 1.00 41.38 99 GLN A CA 1
ATOM 756 C C . GLN A 1 99 ? 3.083 -17.517 -41.782 1.00 41.38 99 GLN A C 1
ATOM 758 O O . GLN A 1 99 ? 4.006 -18.175 -42.244 1.00 41.38 99 GLN A O 1
ATOM 763 N N . GLY A 1 100 ? 1.885 -18.033 -41.482 1.00 34.06 100 GLY A N 1
ATOM 764 C CA . GLY A 1 100 ? 1.254 -19.047 -42.333 1.00 34.06 100 GLY A CA 1
ATOM 765 C C . GLY A 1 100 ? 1.215 -20.495 -41.842 1.00 34.06 100 GLY A C 1
ATOM 766 O O . GLY A 1 100 ? 2.092 -21.275 -42.173 1.00 34.06 100 GLY A O 1
ATOM 767 N N . ASP A 1 101 ? 0.072 -20.824 -41.234 1.00 37.97 101 ASP A N 1
ATOM 768 C CA . ASP A 1 101 ? -0.781 -21.967 -41.595 1.00 37.97 101 ASP A CA 1
ATOM 769 C C . ASP A 1 101 ? -0.497 -23.387 -41.047 1.00 37.97 101 ASP A C 1
ATOM 771 O O . ASP A 1 101 ? 0.611 -23.907 -41.083 1.00 37.97 101 ASP A O 1
ATOM 775 N N . SER A 1 102 ? -1.610 -24.016 -40.641 1.00 41.00 102 SER A N 1
ATOM 776 C CA . SER A 1 102 ? -1.855 -25.444 -40.384 1.00 41.00 102 SER A CA 1
ATOM 777 C C . SER A 1 102 ? -1.539 -26.058 -38.993 1.00 41.00 102 SER A C 1
ATOM 779 O O . SER A 1 102 ? -0.417 -26.354 -38.606 1.00 41.00 102 SER A O 1
ATOM 781 N N . ASN A 1 103 ? -2.662 -26.253 -38.287 1.00 41.66 103 ASN A N 1
ATOM 782 C CA . ASN A 1 103 ? -3.069 -27.056 -37.114 1.00 41.66 103 ASN A CA 1
ATOM 783 C C . ASN A 1 103 ? -2.644 -28.561 -37.135 1.00 41.66 103 ASN A C 1
ATOM 785 O O . ASN A 1 103 ? -2.218 -29.026 -38.188 1.00 41.66 103 ASN A O 1
ATOM 789 N N . PRO A 1 104 ? -3.080 -29.398 -36.160 1.00 66.50 104 PRO A N 1
ATOM 790 C CA . PRO A 1 104 ? -2.650 -29.633 -34.765 1.00 66.50 104 PRO A CA 1
ATOM 791 C C . PRO A 1 104 ? -1.939 -30.999 -34.580 1.00 66.50 104 PRO A C 1
ATOM 793 O O . PRO A 1 104 ? -2.026 -31.844 -35.449 1.00 66.50 104 PRO A O 1
ATOM 796 N N . GLU A 1 105 ? -1.332 -31.258 -33.413 1.00 37.75 105 GLU A N 1
ATOM 797 C CA . GLU A 1 105 ? -1.302 -32.565 -32.700 1.00 37.75 105 GLU A CA 1
ATOM 798 C C . GLU A 1 105 ? -0.359 -32.420 -31.488 1.00 37.75 105 GLU A C 1
ATOM 800 O O . GLU A 1 105 ? 0.791 -32.025 -31.614 1.00 37.75 105 GLU A O 1
ATOM 805 N N . ASN A 1 106 ? -0.905 -32.388 -30.273 1.00 42.06 106 ASN A N 1
ATOM 806 C CA . ASN A 1 106 ? -1.015 -33.529 -29.360 1.00 42.06 106 ASN A CA 1
ATOM 807 C C . ASN A 1 106 ? 0.311 -33.934 -28.680 1.00 42.06 106 ASN A C 1
ATOM 809 O O . ASN A 1 106 ? 1.246 -34.399 -29.314 1.00 42.06 106 ASN A O 1
ATOM 813 N N . ASN A 1 107 ? 0.248 -33.889 -27.346 1.00 40.31 107 ASN A N 1
ATOM 814 C CA . ASN A 1 107 ? 1.024 -34.656 -26.374 1.00 40.31 107 ASN A CA 1
ATOM 815 C C . ASN A 1 107 ? 2.489 -34.275 -26.132 1.00 40.31 107 ASN A C 1
ATOM 817 O O . ASN A 1 107 ? 3.378 -34.580 -26.913 1.00 40.31 107 ASN A O 1
ATOM 821 N N . ALA A 1 108 ? 2.760 -33.760 -24.937 1.00 37.44 108 ALA A N 1
ATOM 822 C CA . ALA A 1 108 ? 3.242 -34.576 -23.817 1.00 37.44 108 ALA A CA 1
ATOM 823 C C . ALA A 1 108 ? 3.897 -33.649 -22.788 1.00 37.44 108 ALA A C 1
ATOM 825 O O . ALA A 1 108 ? 4.620 -32.717 -23.133 1.00 37.44 108 ALA A O 1
ATOM 826 N N . GLY A 1 109 ? 3.595 -33.893 -21.515 1.00 44.09 109 GLY A N 1
ATOM 827 C CA . GLY A 1 109 ? 4.126 -33.129 -20.398 1.00 44.09 109 GLY A CA 1
ATOM 828 C C . GLY A 1 109 ? 5.652 -33.065 -20.388 1.00 44.09 109 GLY A C 1
ATOM 829 O O . GLY A 1 109 ? 6.350 -34.012 -20.734 1.00 44.09 109 GLY A O 1
ATOM 830 N N . THR A 1 110 ? 6.168 -31.929 -19.943 1.00 40.78 110 THR A N 1
ATOM 831 C CA . THR A 1 110 ? 7.502 -31.837 -19.356 1.00 40.78 110 THR A CA 1
ATOM 832 C C . THR A 1 110 ? 7.416 -30.797 -18.251 1.00 40.78 110 THR A C 1
ATOM 834 O O . THR A 1 110 ? 7.627 -29.601 -18.432 1.00 40.78 110 THR A O 1
ATOM 837 N N . GLU A 1 111 ? 6.973 -31.283 -17.097 1.00 48.44 111 GLU A N 1
ATOM 838 C CA . GLU A 1 111 ? 7.641 -31.025 -15.828 1.00 48.44 111 GLU A CA 1
ATOM 839 C C . GLU A 1 111 ? 9.108 -30.606 -16.023 1.00 48.44 111 GLU A C 1
ATOM 841 O O . GLU A 1 111 ? 9.938 -31.383 -16.482 1.00 48.44 111 GLU A O 1
ATOM 846 N N . ASN A 1 112 ? 9.435 -29.363 -15.674 1.00 42.62 112 ASN A N 1
ATOM 847 C CA . ASN A 1 112 ? 10.810 -29.015 -15.349 1.00 42.62 112 ASN A CA 1
ATOM 848 C C . ASN A 1 112 ? 10.824 -28.181 -14.072 1.00 42.62 112 ASN A C 1
ATOM 850 O O . ASN A 1 112 ? 10.836 -26.949 -14.069 1.00 42.62 112 ASN A O 1
ATOM 854 N N . SER A 1 113 ? 10.748 -28.916 -12.966 1.00 50.12 113 SER A N 1
ATOM 855 C CA . SER A 1 113 ? 11.382 -28.523 -11.722 1.00 50.12 113 SER A CA 1
ATOM 856 C C . SER A 1 113 ? 12.899 -28.508 -11.910 1.00 50.12 113 SER A C 1
ATOM 858 O O . SER A 1 113 ? 13.480 -29.504 -12.324 1.00 50.12 113 SER A O 1
ATOM 860 N N . GLY A 1 114 ? 13.527 -27.421 -11.463 1.00 39.69 114 GLY A N 1
ATOM 861 C CA . GLY A 1 114 ? 14.955 -27.371 -11.152 1.00 39.69 114 GLY A CA 1
ATOM 862 C C . GLY A 1 114 ? 15.800 -26.614 -12.185 1.00 39.69 114 GLY A C 1
ATOM 8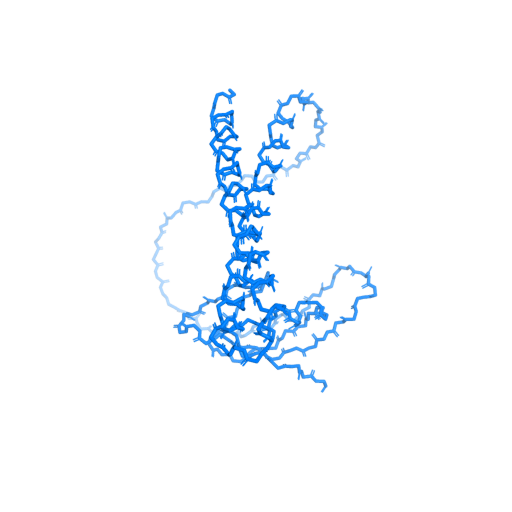63 O O . GLY A 1 114 ? 15.561 -26.687 -13.377 1.00 39.69 114 GLY A O 1
ATOM 864 N N . SER A 1 115 ? 16.829 -25.856 -11.819 1.00 41.66 115 SER A N 1
ATOM 865 C CA . SER A 1 115 ? 17.489 -25.751 -10.523 1.00 41.66 115 SER A CA 1
ATOM 866 C C . SER A 1 115 ? 18.406 -24.524 -10.496 1.00 41.66 115 SER A C 1
ATOM 868 O O . SER A 1 115 ? 19.172 -24.292 -11.420 1.00 41.66 115 SER A O 1
ATOM 870 N N . ASN A 1 116 ? 18.334 -23.813 -9.371 1.00 51.88 116 ASN A N 1
ATOM 871 C CA . ASN A 1 116 ? 19.450 -23.410 -8.512 1.00 51.88 116 ASN A CA 1
ATOM 872 C C . ASN A 1 116 ? 20.640 -22.607 -9.086 1.00 51.88 116 ASN A C 1
ATOM 874 O O . ASN A 1 116 ? 21.478 -23.137 -9.808 1.00 51.88 116 ASN A O 1
ATOM 878 N N . SER A 1 117 ? 20.810 -21.375 -8.590 1.00 42.44 117 SER A N 1
ATOM 879 C CA . SER A 1 117 ? 22.114 -20.719 -8.393 1.00 42.44 117 SER A CA 1
ATOM 880 C C . SER A 1 117 ? 21.958 -19.542 -7.424 1.00 42.44 117 SER A C 1
ATOM 882 O O . SER A 1 117 ? 21.242 -18.592 -7.728 1.00 42.44 117 SER A O 1
ATOM 884 N N . GLY A 1 118 ? 22.616 -19.613 -6.261 1.00 35.56 118 GLY A N 1
ATOM 885 C CA . GLY A 1 118 ? 22.736 -18.497 -5.317 1.00 35.56 118 GLY A CA 1
ATOM 886 C C . GLY A 1 118 ? 22.620 -18.915 -3.856 1.00 35.56 118 GLY A C 1
ATOM 887 O O . GLY A 1 118 ? 21.625 -18.608 -3.207 1.00 35.56 118 GLY A O 1
ATOM 888 N N . ASP A 1 119 ? 23.629 -19.629 -3.362 1.00 45.00 119 ASP A N 1
ATOM 889 C CA . ASP A 1 119 ? 23.848 -19.870 -1.937 1.00 45.00 119 ASP A CA 1
ATOM 890 C C . ASP A 1 119 ? 23.981 -18.527 -1.199 1.00 45.00 119 ASP A C 1
ATOM 892 O O . ASP A 1 119 ? 24.975 -17.817 -1.320 1.00 45.00 119 ASP A O 1
ATOM 896 N N . SER A 1 120 ? 22.922 -18.177 -0.480 1.00 45.81 120 SER A N 1
ATOM 897 C CA . SER A 1 120 ? 22.918 -17.311 0.692 1.00 45.81 120 SER A CA 1
ATOM 898 C C . SER A 1 120 ? 21.912 -17.972 1.615 1.00 45.81 120 SER A C 1
ATOM 900 O O . SER A 1 120 ? 20.774 -18.187 1.192 1.00 45.81 120 SER A O 1
ATOM 902 N N . VAL A 1 121 ? 22.324 -18.339 2.829 1.00 54.69 121 VAL A N 1
ATOM 903 C CA . VAL A 1 121 ? 21.519 -19.011 3.866 1.00 54.69 121 VAL A CA 1
ATOM 904 C C . VAL A 1 121 ? 20.293 -18.161 4.224 1.00 54.69 121 VAL A C 1
ATOM 906 O O . VAL A 1 121 ? 20.238 -17.473 5.237 1.00 54.69 121 VAL A O 1
ATOM 909 N N . THR A 1 122 ? 19.298 -18.180 3.350 1.00 61.75 122 THR A N 1
ATOM 910 C CA . THR A 1 122 ? 18.054 -17.435 3.468 1.00 61.75 122 THR A CA 1
ATOM 911 C C . THR A 1 122 ? 16.996 -18.499 3.619 1.00 61.75 122 THR A C 1
ATOM 913 O O . THR A 1 122 ? 16.784 -19.296 2.705 1.00 61.75 122 THR A O 1
ATOM 916 N N . LYS A 1 123 ? 16.400 -18.580 4.809 1.00 82.25 123 LYS A N 1
ATOM 917 C CA . LYS A 1 123 ? 15.380 -19.581 5.113 1.00 82.25 123 LYS A CA 1
ATOM 918 C C . LYS A 1 123 ? 14.265 -19.462 4.080 1.00 82.25 123 LYS A C 1
ATOM 920 O O . LYS A 1 123 ? 13.616 -18.421 3.962 1.00 82.25 123 LYS A O 1
ATOM 925 N N . LYS A 1 124 ? 14.102 -20.523 3.295 1.00 87.19 124 LYS A N 1
ATOM 926 C CA . LYS A 1 124 ? 13.023 -20.630 2.327 1.00 87.19 124 LYS A CA 1
ATOM 927 C C . LYS A 1 124 ? 11.852 -21.350 2.974 1.00 87.19 124 LYS A C 1
ATOM 929 O O . LYS A 1 124 ? 12.032 -22.367 3.639 1.00 87.19 124 LYS A O 1
ATOM 934 N N . VAL A 1 125 ? 10.664 -20.812 2.766 1.00 90.69 125 VAL A N 1
ATOM 935 C CA . VAL A 1 125 ? 9.393 -21.372 3.201 1.00 90.69 125 VAL A CA 1
ATOM 936 C C . VAL A 1 125 ? 8.581 -21.757 1.976 1.00 90.69 125 VAL A C 1
ATOM 938 O O . VAL A 1 125 ? 8.598 -21.073 0.948 1.00 90.69 125 VAL A O 1
ATOM 941 N N . ARG A 1 126 ? 7.864 -22.874 2.082 1.00 91.69 126 ARG A N 1
ATOM 942 C CA . ARG A 1 126 ? 6.922 -23.303 1.054 1.00 91.69 126 ARG A CA 1
ATOM 943 C C . ARG A 1 126 ? 5.556 -22.734 1.398 1.00 91.69 126 ARG A C 1
ATOM 945 O O . ARG A 1 126 ? 5.081 -22.841 2.528 1.00 91.69 126 ARG A O 1
ATOM 952 N N . ILE A 1 127 ? 4.926 -22.102 0.422 1.00 93.38 127 ILE A N 1
ATOM 953 C CA . ILE A 1 127 ? 3.583 -21.549 0.549 1.00 93.38 127 ILE A CA 1
ATOM 954 C C . ILE A 1 127 ? 2.697 -22.139 -0.536 1.00 93.38 127 ILE A C 1
ATOM 956 O O . ILE A 1 127 ? 3.144 -22.354 -1.659 1.00 93.38 127 ILE A O 1
ATOM 960 N N . ARG A 1 128 ? 1.425 -22.350 -0.221 1.00 93.12 128 ARG A N 1
ATOM 961 C CA . ARG A 1 128 ? 0.369 -22.572 -1.204 1.00 93.12 128 ARG A CA 1
ATOM 962 C C . ARG A 1 128 ? -0.405 -21.274 -1.362 1.00 93.12 128 ARG A C 1
ATOM 964 O O . ARG A 1 128 ? -0.877 -20.727 -0.368 1.00 93.12 128 ARG A O 1
ATOM 971 N N . CYS A 1 129 ? -0.489 -20.759 -2.581 1.00 92.69 129 CYS A N 1
ATOM 972 C CA . CYS A 1 129 ? -1.069 -19.451 -2.847 1.00 92.69 129 CYS A CA 1
ATOM 973 C C . CYS A 1 129 ? -1.897 -19.452 -4.134 1.00 92.69 129 CYS A C 1
ATOM 975 O O . CYS A 1 129 ? -1.499 -20.048 -5.138 1.00 92.69 129 CYS A O 1
ATOM 977 N N . ARG A 1 130 ? -3.021 -18.732 -4.115 1.00 93.44 130 ARG A N 1
ATOM 978 C CA . ARG A 1 130 ? -3.848 -18.432 -5.295 1.00 93.44 130 ARG A CA 1
ATOM 979 C C . ARG A 1 130 ? -4.305 -16.979 -5.309 1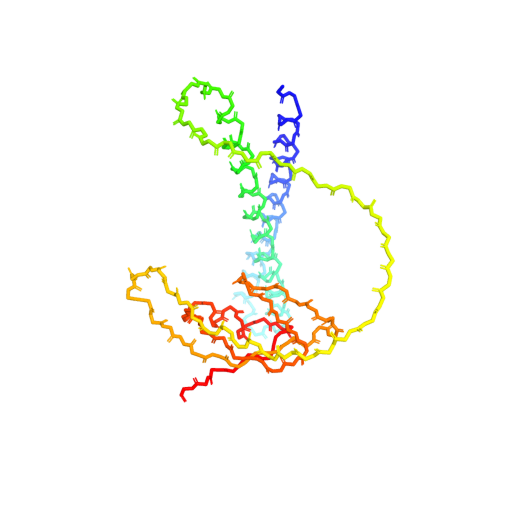.00 93.44 130 ARG A C 1
ATOM 981 O O . ARG A 1 130 ? -4.403 -16.330 -4.268 1.00 93.44 130 ARG A O 1
ATOM 988 N N . SER A 1 131 ? -4.654 -16.485 -6.492 1.00 93.56 131 SER A N 1
ATOM 989 C CA . SER A 1 131 ? -5.248 -15.163 -6.683 1.00 93.56 131 SER A CA 1
ATOM 990 C C . SER A 1 131 ? -6.767 -15.185 -6.529 1.00 93.56 131 SER A C 1
ATOM 992 O O . SER A 1 131 ? -7.464 -15.956 -7.183 1.00 93.56 131 SER A O 1
ATOM 994 N N . LYS A 1 132 ? -7.290 -14.248 -5.736 1.00 95.12 132 LYS A N 1
ATOM 995 C CA . LYS A 1 132 ? -8.725 -13.966 -5.578 1.00 95.12 132 LYS A CA 1
ATOM 996 C C . LYS A 1 132 ? -9.213 -12.813 -6.464 1.00 95.12 132 LYS A C 1
ATOM 998 O O . LYS A 1 132 ? -10.361 -12.402 -6.359 1.00 95.12 132 LYS A O 1
ATOM 1003 N N . THR A 1 133 ? -8.361 -12.263 -7.335 1.00 90.06 133 THR A N 1
ATOM 1004 C CA . THR A 1 133 ? -8.705 -11.086 -8.163 1.00 90.06 133 THR A CA 1
ATOM 1005 C C . THR A 1 133 ? -9.747 -11.355 -9.253 1.00 90.06 133 THR A C 1
ATOM 1007 O O . THR A 1 133 ? -10.235 -10.409 -9.866 1.00 90.06 133 THR A O 1
ATOM 1010 N N . GLY A 1 134 ? -10.032 -12.625 -9.565 1.00 87.62 134 GLY A N 1
ATOM 1011 C CA . GLY A 1 134 ? -10.849 -13.023 -10.718 1.00 87.62 134 GLY A CA 1
ATOM 1012 C C . GLY A 1 134 ? -10.137 -12.898 -12.073 1.00 87.62 134 GLY A C 1
ATOM 1013 O O . GLY A 1 134 ? -10.711 -13.249 -13.101 1.00 87.62 134 GLY A O 1
ATOM 1014 N N . LYS A 1 135 ? -8.884 -12.425 -12.103 1.00 89.38 135 LYS A N 1
ATOM 1015 C CA . LYS A 1 135 ? -8.060 -12.349 -13.316 1.00 89.38 135 LYS A CA 1
ATOM 1016 C C . LYS A 1 135 ? -7.268 -13.646 -13.505 1.00 89.38 135 LYS A C 1
ATOM 1018 O O . LYS A 1 135 ? -6.873 -14.264 -12.517 1.00 89.38 135 LYS A O 1
ATOM 1023 N N . PRO A 1 136 ? -6.938 -14.032 -14.751 1.00 87.19 136 PRO A N 1
ATOM 1024 C CA . PRO A 1 136 ? -6.138 -15.231 -15.011 1.00 87.19 136 PRO A CA 1
ATOM 1025 C C . PRO A 1 136 ? -4.711 -15.118 -14.460 1.00 87.19 136 PRO A C 1
ATOM 1027 O O . PRO A 1 136 ? -4.001 -16.115 -14.347 1.00 87.19 136 PRO A O 1
ATOM 1030 N N . SER A 1 137 ? -4.237 -13.904 -14.169 1.00 91.69 137 SER A N 1
ATOM 1031 C CA . SER A 1 137 ? -2.895 -13.670 -13.645 1.00 91.69 137 SER A CA 1
ATOM 1032 C C . SER A 1 137 ? -2.847 -12.435 -12.763 1.00 91.69 137 SER A C 1
ATOM 1034 O O . SER A 1 137 ? -3.391 -11.386 -13.111 1.00 91.69 137 SER A O 1
ATOM 1036 N N . TYR A 1 138 ? -2.153 -12.573 -11.643 1.00 92.81 138 TYR A N 1
ATOM 1037 C CA . TYR A 1 138 ? -1.867 -11.512 -10.693 1.00 92.81 138 TYR A CA 1
ATOM 1038 C C . TYR A 1 138 ? -0.391 -11.582 -10.309 1.00 92.81 138 TYR A C 1
ATOM 1040 O O . TYR A 1 138 ? 0.114 -12.664 -10.024 1.00 92.81 138 TYR A O 1
ATOM 1048 N N . PHE A 1 139 ? 0.307 -10.449 -10.343 1.00 92.38 139 PHE A N 1
ATOM 1049 C CA . PHE A 1 139 ? 1.752 -10.394 -10.127 1.00 92.38 139 PHE A CA 1
ATOM 1050 C C . PHE A 1 139 ? 2.069 -9.684 -8.816 1.00 92.38 139 PHE A C 1
ATOM 1052 O O . PHE A 1 139 ? 1.621 -8.557 -8.599 1.00 92.38 139 PHE A O 1
ATOM 1059 N N . ARG A 1 140 ? 2.858 -10.328 -7.953 1.00 93.56 140 ARG A N 1
ATOM 1060 C CA . ARG A 1 140 ? 3.283 -9.760 -6.668 1.00 93.56 140 ARG A CA 1
ATOM 1061 C C . ARG A 1 140 ? 4.612 -10.356 -6.231 1.00 93.56 140 ARG A C 1
ATOM 1063 O O . ARG A 1 140 ? 4.828 -11.545 -6.420 1.00 93.56 140 ARG A O 1
ATOM 1070 N N . ALA A 1 141 ? 5.494 -9.527 -5.670 1.00 89.12 141 ALA A N 1
ATOM 1071 C CA . ALA A 1 141 ? 6.818 -9.944 -5.193 1.00 89.12 141 ALA A CA 1
ATOM 1072 C C . ALA A 1 141 ? 7.622 -10.772 -6.227 1.00 89.12 141 ALA A C 1
ATOM 1074 O O . ALA A 1 141 ? 8.279 -11.746 -5.884 1.00 89.12 141 ALA A O 1
ATOM 1075 N N . GLY A 1 142 ? 7.521 -10.419 -7.517 1.00 89.25 142 GLY A N 1
ATOM 1076 C CA . GLY A 1 142 ? 8.203 -11.133 -8.607 1.00 89.25 142 GLY A CA 1
ATOM 1077 C C . GLY A 1 142 ? 7.570 -12.468 -9.024 1.00 89.25 142 GLY A C 1
ATOM 1078 O O . GLY A 1 142 ? 8.080 -13.117 -9.931 1.00 89.25 142 GLY A O 1
ATOM 1079 N N . LEU A 1 143 ? 6.449 -12.869 -8.417 1.00 90.06 143 LEU A N 1
ATOM 1080 C CA . LEU A 1 143 ? 5.745 -14.119 -8.707 1.00 90.06 143 LEU A CA 1
ATOM 1081 C C . LEU A 1 143 ? 4.425 -13.877 -9.435 1.00 90.06 143 LEU A C 1
ATOM 1083 O O . LEU A 1 143 ? 3.768 -12.847 -9.256 1.00 90.06 143 LEU A O 1
ATOM 1087 N N . ARG A 1 144 ? 4.027 -14.860 -10.248 1.00 92.62 144 ARG A N 1
ATOM 1088 C CA . ARG A 1 144 ? 2.743 -14.894 -10.955 1.00 92.62 144 ARG A CA 1
ATOM 1089 C C . ARG A 1 144 ? 1.808 -15.888 -10.278 1.00 92.62 144 ARG A C 1
ATOM 1091 O O . ARG A 1 144 ? 2.089 -17.085 -10.246 1.00 92.62 144 ARG A O 1
ATOM 1098 N N . PHE A 1 145 ? 0.667 -15.387 -9.828 1.00 93.94 145 PHE A N 1
ATOM 1099 C CA . PHE A 1 145 ? -0.407 -16.154 -9.212 1.00 93.94 145 PHE A CA 1
ATOM 1100 C C . PHE A 1 145 ? -1.579 -16.284 -10.174 1.00 93.94 145 PHE A C 1
ATOM 1102 O O . PHE A 1 145 ? -1.928 -15.339 -10.887 1.00 93.94 145 PHE A O 1
ATOM 1109 N N . THR A 1 146 ? -2.198 -17.456 -10.176 1.00 93.75 146 THR A N 1
ATOM 1110 C CA . THR A 1 146 ? -3.413 -17.742 -10.945 1.00 93.75 146 THR A CA 1
ATOM 1111 C C . THR A 1 146 ? -4.579 -17.978 -9.982 1.00 93.75 146 THR A C 1
ATOM 1113 O O . THR A 1 146 ? -4.352 -18.060 -8.775 1.00 93.75 146 THR A O 1
ATOM 1116 N N . PRO A 1 147 ? -5.828 -18.089 -10.463 1.00 92.62 147 PRO A N 1
ATOM 1117 C CA . PRO A 1 147 ? -6.961 -18.473 -9.616 1.00 92.62 147 PRO A CA 1
ATOM 1118 C C . PRO A 1 147 ? -6.852 -19.876 -8.994 1.00 92.62 147 PRO A C 1
ATOM 1120 O O . PRO A 1 147 ? -7.661 -20.221 -8.136 1.00 92.62 147 PRO A O 1
ATOM 1123 N N . VAL A 1 148 ? -5.881 -20.685 -9.429 1.00 91.50 148 VAL A N 1
ATOM 1124 C CA . VAL A 1 148 ? -5.632 -22.042 -8.934 1.00 91.50 148 VAL A CA 1
ATOM 1125 C C . VAL A 1 148 ? -4.580 -22.010 -7.827 1.00 91.50 148 VAL A C 1
ATOM 1127 O O . VAL A 1 148 ? -3.611 -21.255 -7.905 1.00 91.50 148 VAL A O 1
ATOM 1130 N N . ASP A 1 149 ? -4.774 -22.848 -6.810 1.00 89.62 149 ASP A N 1
ATOM 1131 C CA . ASP A 1 149 ? -3.800 -23.089 -5.749 1.00 89.62 149 ASP A CA 1
ATOM 1132 C C . ASP A 1 149 ? -2.503 -23.679 -6.322 1.00 89.62 149 ASP A C 1
ATOM 1134 O O . ASP A 1 149 ? -2.498 -24.779 -6.875 1.00 89.62 149 ASP A O 1
ATOM 1138 N N . ALA A 1 150 ? -1.401 -22.946 -6.173 1.00 90.56 150 ALA A N 1
ATOM 1139 C CA . ALA A 1 150 ? -0.069 -23.370 -6.587 1.00 90.56 150 ALA A CA 1
ATOM 1140 C C . ALA A 1 150 ? 0.925 -23.232 -5.430 1.00 90.56 150 ALA A C 1
ATOM 1142 O O . ALA A 1 150 ? 0.752 -22.397 -4.538 1.00 90.56 150 ALA A O 1
ATOM 1143 N N . GLU A 1 151 ? 1.956 -24.071 -5.433 1.00 92.88 151 GLU A N 1
ATOM 1144 C CA . GLU A 1 151 ? 2.990 -24.079 -4.402 1.00 92.88 151 GLU A CA 1
ATOM 1145 C C . GLU A 1 151 ? 4.219 -23.298 -4.861 1.00 92.88 151 GLU A C 1
ATOM 1147 O O . GLU A 1 151 ? 4.687 -23.452 -5.988 1.00 92.88 151 GLU A O 1
ATOM 1152 N N . TYR A 1 152 ? 4.742 -22.461 -3.971 1.00 89.94 152 TYR A N 1
ATOM 1153 C CA . TYR A 1 152 ? 5.891 -21.603 -4.221 1.00 89.94 152 TYR A CA 1
ATOM 1154 C C . TYR A 1 152 ? 6.886 -21.749 -3.083 1.00 89.94 152 TYR A C 1
ATOM 1156 O O . TYR A 1 152 ? 6.504 -21.813 -1.916 1.00 89.94 152 TYR A O 1
ATOM 1164 N N . GLU A 1 153 ? 8.167 -21.772 -3.424 1.00 92.06 153 GLU A N 1
ATOM 1165 C CA . GLU A 1 153 ? 9.251 -21.701 -2.454 1.00 92.06 153 GLU A CA 1
ATOM 1166 C C . GLU A 1 153 ? 9.821 -20.282 -2.472 1.00 92.06 153 GLU A C 1
ATOM 1168 O O . GLU A 1 153 ? 10.329 -19.816 -3.493 1.00 92.06 153 GLU A O 1
ATOM 1173 N N . VAL A 1 154 ? 9.683 -19.578 -1.352 1.00 89.69 154 VAL A N 1
ATOM 1174 C CA . VAL A 1 154 ? 10.002 -18.150 -1.225 1.00 89.69 154 VAL A CA 1
ATOM 1175 C C . VAL A 1 154 ? 10.743 -17.879 0.078 1.00 89.69 154 VAL A C 1
ATOM 1177 O O . VAL A 1 154 ? 10.784 -18.733 0.955 1.00 89.69 154 VAL A O 1
ATOM 1180 N N . THR A 1 155 ? 11.342 -16.703 0.235 1.00 90.88 155 THR A N 1
ATOM 1181 C CA . THR A 1 155 ? 11.913 -16.282 1.525 1.00 90.88 155 THR A CA 1
ATOM 1182 C C . THR A 1 155 ? 10.808 -15.924 2.525 1.00 90.88 155 THR A C 1
ATOM 1184 O O . THR A 1 155 ? 9.684 -15.620 2.124 1.00 90.88 155 THR A O 1
ATOM 1187 N N . GLU A 1 156 ? 11.117 -15.928 3.827 1.00 89.00 156 GLU A N 1
ATOM 1188 C CA . GLU A 1 156 ? 10.160 -15.520 4.875 1.00 89.00 156 GLU A CA 1
ATOM 1189 C C . GLU A 1 156 ? 9.584 -14.110 4.635 1.00 89.00 156 GLU A C 1
ATOM 1191 O O . GLU A 1 156 ? 8.376 -13.922 4.746 1.00 89.00 156 GLU A O 1
ATOM 1196 N N . GLU A 1 157 ? 10.412 -13.150 4.205 1.00 89.38 157 GLU A N 1
ATOM 1197 C CA . GLU A 1 157 ? 9.968 -11.788 3.859 1.00 89.38 157 GLU A CA 1
ATOM 1198 C C . GLU A 1 157 ? 8.922 -11.797 2.733 1.00 89.38 157 GLU A C 1
ATOM 1200 O O . GLU A 1 157 ? 7.869 -11.167 2.831 1.00 89.38 157 GLU A O 1
ATOM 1205 N N . VAL A 1 158 ? 9.171 -12.565 1.666 1.00 90.31 158 VAL A N 1
ATOM 1206 C CA . VAL A 1 158 ? 8.221 -12.682 0.555 1.00 90.31 158 VAL A CA 1
ATOM 1207 C C . VAL A 1 158 ? 6.945 -13.382 1.013 1.00 90.31 158 VAL A C 1
ATOM 1209 O O . VAL A 1 158 ? 5.857 -12.958 0.631 1.00 90.31 158 VAL A O 1
ATOM 1212 N N . ALA A 1 159 ? 7.033 -14.412 1.855 1.00 90.75 159 ALA A N 1
ATOM 1213 C CA . ALA A 1 159 ? 5.846 -15.062 2.402 1.00 90.75 159 ALA A CA 1
ATOM 1214 C C . ALA A 1 159 ? 4.979 -14.092 3.219 1.00 90.75 159 ALA A C 1
ATOM 1216 O O . ALA A 1 159 ? 3.762 -14.086 3.035 1.00 90.75 159 ALA A O 1
ATOM 1217 N N . GLU A 1 160 ? 5.581 -13.235 4.047 1.00 91.25 160 GLU A N 1
ATOM 1218 C CA . GLU A 1 160 ? 4.862 -12.209 4.811 1.00 91.25 160 GLU A CA 1
ATOM 1219 C C . GLU A 1 160 ? 4.172 -11.190 3.889 1.00 91.25 160 GLU A C 1
ATOM 1221 O O . GLU A 1 160 ? 2.994 -10.874 4.080 1.00 91.25 160 GLU A O 1
ATOM 1226 N N . ILE A 1 161 ? 4.850 -10.732 2.828 1.00 91.38 161 ILE A N 1
ATOM 1227 C CA . ILE A 1 161 ? 4.247 -9.845 1.815 1.00 91.38 161 ILE A CA 1
ATOM 1228 C C . ILE A 1 161 ? 3.014 -10.503 1.180 1.00 91.38 161 ILE A C 1
ATOM 1230 O O . ILE A 1 161 ? 1.992 -9.846 0.978 1.00 91.38 161 ILE A O 1
ATOM 1234 N N . LEU A 1 162 ? 3.101 -11.793 0.851 1.00 92.38 162 LEU A N 1
ATOM 1235 C CA . LEU A 1 162 ? 2.025 -12.522 0.177 1.00 92.38 162 LEU A CA 1
ATOM 1236 C C . LEU A 1 162 ? 0.856 -12.851 1.116 1.00 92.38 162 LEU A C 1
ATOM 1238 O O . LEU A 1 162 ? -0.287 -12.841 0.667 1.00 92.38 162 LEU A O 1
ATOM 1242 N N . GLN A 1 163 ? 1.115 -13.098 2.402 1.00 90.75 163 GLN A N 1
ATOM 1243 C CA . GLN A 1 163 ? 0.075 -13.310 3.418 1.00 90.75 163 GLN A CA 1
ATOM 1244 C C . GLN A 1 163 ? -0.712 -12.031 3.729 1.00 90.75 163 GLN A C 1
ATOM 1246 O O . GLN A 1 163 ? -1.914 -12.097 3.979 1.00 90.75 163 GLN A O 1
ATOM 1251 N N . ASN A 1 164 ? -0.054 -10.870 3.679 1.00 93.44 164 ASN A N 1
ATOM 1252 C CA . ASN A 1 164 ? -0.690 -9.570 3.898 1.00 93.44 164 ASN A CA 1
ATOM 1253 C C . ASN A 1 164 ? -1.396 -9.012 2.646 1.00 93.44 164 ASN A C 1
ATOM 1255 O O . ASN A 1 164 ? -2.057 -7.973 2.721 1.00 93.44 164 ASN A O 1
ATOM 1259 N N . ASP A 1 165 ? -1.275 -9.666 1.486 1.00 92.50 165 ASP A N 1
ATOM 1260 C CA . ASP A 1 165 ? -1.903 -9.194 0.255 1.00 92.50 165 ASP A CA 1
ATOM 1261 C C . ASP A 1 165 ? -3.405 -9.555 0.222 1.00 92.50 165 ASP A C 1
ATOM 1263 O O . ASP A 1 165 ? -3.765 -10.735 0.198 1.00 92.50 165 ASP A O 1
ATOM 1267 N N . PRO A 1 166 ? -4.320 -8.566 0.159 1.00 93.94 166 PRO A N 1
ATOM 1268 C CA . PRO A 1 166 ? -5.762 -8.825 0.230 1.00 93.94 166 PRO A CA 1
ATOM 1269 C C . PRO A 1 166 ? -6.285 -9.638 -0.964 1.00 93.94 166 PRO A C 1
ATOM 1271 O O . PRO A 1 166 ? -7.345 -10.269 -0.882 1.00 93.94 166 PRO A O 1
ATOM 1274 N N . TRP A 1 167 ? -5.542 -9.649 -2.071 1.00 94.88 167 TRP A N 1
ATOM 1275 C CA . TRP A 1 167 ? -5.907 -10.324 -3.309 1.00 94.88 167 TRP A CA 1
ATOM 1276 C C . TRP A 1 167 ? -5.315 -11.723 -3.440 1.00 94.88 167 TRP A C 1
ATOM 1278 O O . TRP A 1 167 ? -5.619 -12.416 -4.418 1.00 94.88 167 TRP A O 1
ATOM 1288 N N . LEU A 1 168 ? -4.521 -12.159 -2.466 1.00 93.69 168 LEU A N 1
ATOM 1289 C CA . LEU A 1 168 ? -3.969 -13.501 -2.395 1.00 93.69 168 LEU A CA 1
ATOM 1290 C C . LEU A 1 168 ? -4.582 -14.284 -1.237 1.00 93.69 168 LEU A C 1
ATOM 1292 O O . LEU A 1 168 ? -5.050 -13.738 -0.238 1.00 93.69 168 LEU A O 1
ATOM 1296 N N . ASP A 1 169 ? -4.667 -15.590 -1.429 1.00 92.12 169 ASP A N 1
ATOM 1297 C CA . ASP A 1 169 ? -5.009 -16.563 -0.396 1.00 92.12 169 ASP A CA 1
ATOM 1298 C C . ASP A 1 169 ? -3.773 -17.441 -0.202 1.00 92.12 169 ASP A C 1
ATOM 1300 O O . ASP A 1 169 ? -3.634 -18.476 -0.851 1.00 92.12 169 ASP A O 1
ATOM 1304 N N . GLY A 1 170 ? -2.814 -16.929 0.575 1.00 87.81 170 GLY A N 1
ATOM 1305 C CA . GLY A 1 170 ? -1.523 -17.562 0.830 1.00 87.81 170 GLY A CA 1
ATOM 1306 C C . GLY A 1 170 ? -1.501 -18.276 2.179 1.00 87.81 170 GLY A C 1
ATOM 1307 O O . GLY A 1 170 ? -1.822 -17.678 3.204 1.00 87.81 170 GLY A O 1
ATOM 1308 N N . LYS A 1 171 ? -1.093 -19.546 2.193 1.00 88.25 171 LYS A N 1
ATOM 1309 C CA . LYS A 1 171 ? -0.910 -20.357 3.405 1.00 88.25 171 LYS A CA 1
ATOM 1310 C C . LYS A 1 171 ? 0.467 -20.994 3.398 1.00 88.25 171 LYS A C 1
ATOM 1312 O O . LYS A 1 171 ? 0.848 -21.617 2.411 1.00 88.25 171 LYS A O 1
ATOM 1317 N N . THR A 1 172 ? 1.199 -20.874 4.498 1.00 88.44 172 THR A N 1
ATOM 1318 C CA . THR A 1 172 ? 2.450 -21.619 4.670 1.00 88.44 172 THR A CA 1
ATOM 1319 C C . THR A 1 172 ? 2.137 -23.103 4.801 1.00 88.44 172 THR A C 1
ATOM 1321 O O . THR A 1 172 ? 1.236 -23.485 5.550 1.00 88.44 172 THR A O 1
ATOM 1324 N N . ILE A 1 173 ? 2.867 -23.928 4.060 1.00 84.06 173 ILE A N 1
ATOM 1325 C CA . ILE A 1 173 ? 2.792 -25.385 4.124 1.00 84.06 173 ILE A CA 1
ATOM 1326 C C . ILE A 1 173 ? 4.150 -25.874 4.636 1.00 84.06 173 ILE A C 1
ATOM 1328 O O . ILE A 1 173 ? 5.170 -25.736 3.965 1.00 84.06 173 ILE A O 1
ATOM 1332 N N . GLY A 1 174 ? 4.157 -26.304 5.897 1.00 62.34 174 GLY A N 1
ATOM 1333 C CA . GLY A 1 174 ? 5.331 -26.832 6.596 1.00 62.34 174 GLY A CA 1
ATOM 1334 C C . GLY A 1 174 ? 5.445 -28.334 6.431 1.00 62.34 174 GLY A C 1
ATOM 1335 O O . GLY A 1 174 ? 4.380 -28.991 6.447 1.00 62.34 174 GLY A O 1
#

Radius of gyration: 25.85 Å; chains: 1; bounding box: 50×55×70 Å

Foldseek 3Di:
DVVLVVVLVVLVVVLVVLVVVLVVLVVVLVVLVVVCVVPVPPPVSVVVNVVSVVVNVVSVVVSVVSVVVSVVSVVVVVVVPDDDDDDDDDDDDDDDDDDDDDDDDDDDDDDDDDDDDDDDPFDKFKKWKAFQPPDQWDDDPNDIHGNDTDIDIGGPVRLVRQVPDPGMDMDTDD

pLDDT: mean 77.98, std 20.31, range [34.06, 95.12]

Secondary structure (DSSP, 8-state):
-HHHHHHHHHHHHHHHHHHHHHHHHHHHHHHHHHHHHH-TT-HHHHHHHHHHHHHHHHHHHHHHHHHHHHHHHHHHHHGGG------------------------------------------EEEEEEEE-SSSS-EEETTEEE-SS-EEEEEEHHHHHHHHS-TTEEEEE--

Organism: NCBI:txid1125702

Sequence (174 aa):
MEKTEKILEQLEAEAKKAAENLEALAQKRNDAKKELESKPDDEKLKKKLEGIEKAVQTAQDKLFATAKAVEDAKKTAQEKNTGGDTPAEPSGEKTPKNQGDSNPENNAGTENSGSNSGDSVTKKVRIRCRSKTGKPSYFRAGLRFTPVDAEYEVTEEVAEILQNDPWLDGKTIG